Protein AF-A0A952WWP8-F1 (afdb_monomer_lite)

Radius of gyration: 20.41 Å; chains: 1; bounding box: 34×25×73 Å

pLDDT: mean 83.21, std 17.49, range [39.59, 97.88]

Sequence (128 aa):
MDGKAVGGVVVLALVIAVFLGRGMLARDNFESKYLTEAYALVEHCDKYRKHQGYIIGICESAHEAAFQKAYTAGSRRRKAKFDENRYYPEFFRVMRERAITDGQYEVAESVTKLAEDFATGKVTLVPG

Secondary structure (DSSP, 8-state):
--TTSHHHHHHHHHHHHHHHHHHHHHHHHHHHHHHHHHHHHHTTSTTTTTSHHHHHHHHHHHHHHHHHHHEE--BTTB--EE-HHHHHHHHHHHHHHHHHHTT-HHHHHHHHHHHHHHHTTSS-----

Structure (mmCIF, N/CA/C/O backbone):
data_AF-A0A952WWP8-F1
#
_entry.id   AF-A0A952WWP8-F1
#
loop_
_atom_site.group_PDB
_atom_site.id
_atom_site.type_symbol
_atom_site.label_atom_id
_atom_site.label_alt_id
_atom_site.label_comp_id
_atom_site.label_asym_id
_atom_site.label_entity_id
_atom_site.label_seq_id
_atom_site.pdbx_PDB_ins_code
_atom_site.Cartn_x
_atom_site.Cartn_y
_atom_site.Cartn_z
_atom_site.occupancy
_atom_site.B_iso_or_equiv
_atom_site.auth_seq_id
_atom_site.auth_comp_id
_atom_site.auth_asym_id
_atom_site.auth_atom_id
_atom_site.pdbx_PDB_model_num
ATOM 1 N N . MET A 1 1 ? 9.701 6.176 -61.414 1.00 39.59 1 MET A N 1
ATOM 2 C CA . MET A 1 1 ? 8.819 6.443 -60.262 1.00 39.59 1 MET A CA 1
ATOM 3 C C . MET A 1 1 ? 8.403 5.103 -59.663 1.00 39.59 1 MET A C 1
ATOM 5 O O . MET A 1 1 ? 7.321 4.612 -59.925 1.00 39.59 1 MET A O 1
ATOM 9 N N . ASP A 1 2 ? 9.352 4.305 -59.176 1.00 46.03 2 ASP A N 1
ATOM 10 C CA . ASP A 1 2 ? 10.002 4.382 -57.848 1.00 46.03 2 ASP A CA 1
ATOM 11 C C . ASP A 1 2 ? 9.254 3.554 -56.788 1.00 46.03 2 ASP A C 1
ATOM 13 O O . ASP A 1 2 ? 8.675 4.066 -55.837 1.00 46.03 2 ASP A O 1
ATOM 17 N N . GLY A 1 3 ? 9.320 2.225 -56.934 1.00 48.62 3 GLY A N 1
ATOM 18 C CA . GLY A 1 3 ? 8.828 1.235 -55.965 1.00 48.62 3 GLY A CA 1
ATOM 19 C C . GLY A 1 3 ? 9.704 1.083 -54.713 1.00 48.62 3 GLY A C 1
ATOM 20 O O . GLY A 1 3 ? 9.887 -0.027 -54.224 1.00 48.62 3 GLY A O 1
ATOM 21 N N . LYS A 1 4 ? 10.291 2.174 -54.200 1.00 47.03 4 LYS A N 1
ATOM 22 C CA . LYS A 1 4 ? 11.251 2.147 -53.076 1.00 47.03 4 LYS A CA 1
ATOM 23 C C . LYS A 1 4 ? 10.711 2.681 -51.740 1.00 47.03 4 LYS A C 1
ATOM 25 O O . LYS A 1 4 ? 11.453 2.703 -50.765 1.00 47.03 4 LYS A O 1
ATOM 30 N N . ALA A 1 5 ? 9.433 3.057 -51.649 1.00 48.97 5 ALA A N 1
ATOM 31 C CA . ALA A 1 5 ? 8.875 3.677 -50.437 1.00 48.97 5 ALA A CA 1
ATOM 32 C C . ALA A 1 5 ? 8.171 2.710 -49.456 1.00 48.97 5 ALA A C 1
ATOM 34 O O . ALA A 1 5 ? 7.954 3.064 -48.300 1.00 48.97 5 ALA A O 1
ATOM 35 N N . VAL A 1 6 ? 7.833 1.482 -49.869 1.00 48.56 6 VAL A N 1
ATOM 36 C CA . VAL A 1 6 ? 6.946 0.597 -49.077 1.00 48.56 6 VAL A CA 1
ATOM 37 C C . VAL A 1 6 ? 7.697 -0.222 -48.010 1.00 48.56 6 VAL A C 1
ATOM 39 O O . VAL A 1 6 ? 7.126 -0.571 -46.980 1.00 48.56 6 VAL A O 1
ATOM 42 N N . GLY A 1 7 ? 9.003 -0.461 -48.180 1.00 41.91 7 GLY A N 1
ATOM 43 C CA . GLY A 1 7 ? 9.799 -1.255 -47.229 1.00 41.91 7 GLY A CA 1
ATOM 44 C C . GLY A 1 7 ? 10.105 -0.555 -45.896 1.00 41.91 7 GLY A C 1
ATOM 45 O O . GLY A 1 7 ? 10.226 -1.214 -44.867 1.00 41.91 7 GLY A O 1
ATOM 46 N N . GLY A 1 8 ? 10.199 0.780 -45.883 1.00 46.00 8 GLY A N 1
ATOM 47 C CA . GLY A 1 8 ? 10.571 1.541 -44.681 1.00 46.00 8 GLY A CA 1
ATOM 48 C C . GLY A 1 8 ? 9.453 1.655 -43.639 1.00 46.00 8 GLY A C 1
ATOM 49 O O . GLY A 1 8 ? 9.720 1.640 -42.438 1.00 46.00 8 GLY A O 1
ATOM 50 N N . VAL A 1 9 ? 8.196 1.721 -44.089 1.00 54.41 9 VAL A N 1
ATOM 51 C CA . VAL A 1 9 ? 7.029 1.926 -43.213 1.00 54.41 9 VAL A CA 1
ATOM 52 C C . VAL A 1 9 ? 6.733 0.677 -42.376 1.00 54.41 9 VAL A C 1
ATOM 54 O O . VAL A 1 9 ? 6.454 0.786 -41.183 1.00 54.41 9 VAL A O 1
ATOM 57 N N . VAL A 1 10 ? 6.878 -0.515 -42.965 1.00 55.41 10 VAL A N 1
ATOM 58 C 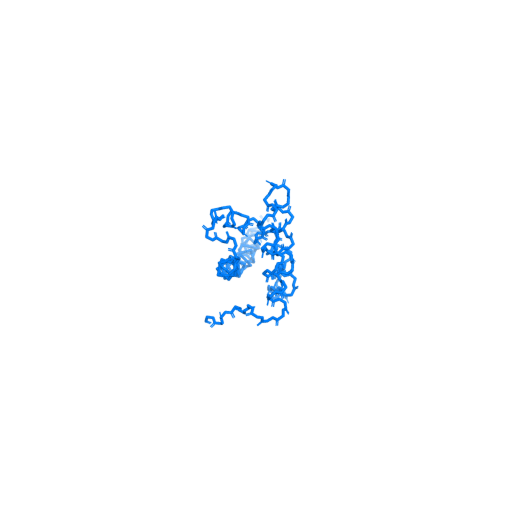CA . VAL A 1 10 ? 6.639 -1.795 -42.273 1.00 55.41 10 VAL A CA 1
ATOM 59 C C . VAL A 1 10 ? 7.688 -2.045 -41.184 1.00 55.41 10 VAL A C 1
ATOM 61 O O . VAL A 1 10 ? 7.344 -2.461 -40.079 1.00 55.41 10 VAL A O 1
ATOM 64 N N . VAL A 1 11 ? 8.958 -1.719 -41.450 1.00 57.38 11 VAL A N 1
ATOM 65 C CA . VAL A 1 11 ? 10.039 -1.850 -40.459 1.00 57.38 11 VAL A CA 1
ATOM 66 C C . VAL A 1 11 ? 9.853 -0.858 -39.307 1.00 57.38 11 VAL A C 1
ATOM 68 O O . VAL A 1 11 ? 10.023 -1.235 -38.151 1.00 57.38 11 VAL A O 1
ATOM 71 N N . LEU A 1 12 ? 9.449 0.386 -39.584 1.00 54.19 12 LEU A N 1
ATOM 72 C CA . LEU A 1 12 ? 9.196 1.380 -38.537 1.00 54.19 12 LEU A CA 1
ATOM 73 C C . LEU A 1 12 ? 8.016 0.976 -37.632 1.00 54.19 12 LEU A C 1
ATOM 75 O O . LEU A 1 12 ? 8.122 1.092 -36.412 1.00 54.19 12 LEU A O 1
ATOM 79 N N . ALA A 1 13 ? 6.934 0.439 -38.205 1.00 56.25 13 ALA A N 1
ATOM 80 C CA . ALA A 1 13 ? 5.779 -0.055 -37.453 1.00 56.25 13 ALA A CA 1
ATOM 81 C C . ALA A 1 13 ? 6.123 -1.270 -36.569 1.00 56.25 13 ALA A C 1
ATOM 83 O O . ALA A 1 13 ? 5.740 -1.305 -35.400 1.00 56.25 13 ALA A O 1
ATOM 84 N N . LEU A 1 14 ? 6.912 -2.224 -37.080 1.00 54.38 14 LEU A N 1
ATOM 85 C CA . LEU A 1 14 ? 7.419 -3.366 -36.305 1.00 54.38 14 LEU A CA 1
ATOM 86 C C . LEU A 1 14 ? 8.325 -2.923 -35.155 1.00 54.38 14 LEU A C 1
ATOM 88 O O . LEU A 1 14 ? 8.225 -3.438 -34.044 1.00 54.38 14 LEU A O 1
ATOM 92 N N . VAL A 1 15 ? 9.179 -1.930 -35.396 1.00 57.19 15 VAL A N 1
ATOM 93 C CA . VAL A 1 15 ? 10.044 -1.361 -34.363 1.00 57.19 15 VAL A CA 1
ATOM 94 C C . VAL A 1 15 ? 9.202 -0.695 -33.266 1.00 57.19 15 VAL A C 1
ATOM 96 O O . VAL A 1 15 ? 9.446 -0.956 -32.092 1.00 57.19 15 VAL A O 1
ATOM 99 N N . ILE A 1 16 ? 8.171 0.083 -33.611 1.00 55.97 16 ILE A N 1
ATOM 100 C CA . ILE A 1 16 ? 7.255 0.703 -32.635 1.00 55.97 16 ILE A CA 1
ATOM 101 C C . ILE A 1 16 ? 6.471 -0.358 -31.841 1.00 55.97 16 ILE A C 1
ATOM 103 O O . ILE A 1 16 ? 6.402 -0.261 -30.616 1.00 55.97 16 ILE A O 1
ATOM 107 N N . ALA A 1 17 ? 5.947 -1.398 -32.498 1.00 54.25 17 ALA A N 1
ATOM 108 C CA . ALA A 1 17 ? 5.206 -2.479 -31.840 1.00 54.25 17 ALA A CA 1
ATOM 109 C C . ALA A 1 17 ? 6.082 -3.281 -30.858 1.00 54.25 17 ALA A C 1
ATOM 111 O O . ALA A 1 17 ? 5.657 -3.573 -29.740 1.00 54.25 17 ALA A O 1
ATOM 112 N N . VAL A 1 18 ? 7.338 -3.564 -31.221 1.00 55.00 18 VAL A N 1
ATOM 113 C CA . VAL A 1 18 ? 8.314 -4.212 -30.327 1.00 55.00 18 VAL A CA 1
ATOM 114 C C . VAL A 1 18 ? 8.720 -3.286 -29.170 1.00 55.00 18 VAL A C 1
ATOM 116 O O . VAL A 1 18 ? 8.914 -3.758 -28.047 1.00 55.00 18 VAL A O 1
ATOM 119 N N . PHE A 1 19 ? 8.813 -1.970 -29.402 1.00 52.91 19 PHE A N 1
ATOM 120 C CA . PHE A 1 19 ? 9.116 -0.990 -28.351 1.00 52.91 19 PHE A CA 1
ATOM 121 C C . PHE A 1 19 ? 7.987 -0.834 -27.329 1.00 52.91 19 PHE A C 1
ATOM 123 O O . PHE A 1 19 ? 8.275 -0.734 -26.137 1.00 52.91 19 PHE A O 1
ATOM 130 N N . LEU A 1 20 ? 6.728 -0.849 -27.767 1.00 51.69 20 LEU A N 1
ATOM 131 C CA . LEU A 1 20 ? 5.571 -0.781 -26.872 1.00 51.69 20 LEU A CA 1
ATOM 132 C C . LEU A 1 20 ? 5.374 -2.101 -26.108 1.00 51.69 20 LEU A C 1
ATOM 134 O O . LEU A 1 20 ? 5.221 -2.082 -24.888 1.00 51.69 20 LEU A O 1
ATOM 138 N N . GLY A 1 21 ? 5.495 -3.252 -26.781 1.00 52.09 21 GLY A N 1
ATOM 139 C CA . GLY A 1 21 ? 5.253 -4.563 -26.165 1.00 52.09 21 GLY A CA 1
ATOM 140 C C . GLY A 1 21 ? 6.240 -4.932 -25.051 1.00 52.09 21 GLY A C 1
ATOM 141 O O . GLY A 1 21 ? 5.855 -5.520 -24.043 1.00 52.09 21 GLY A O 1
ATOM 142 N N . ARG A 1 22 ? 7.519 -4.546 -25.170 1.00 53.97 22 ARG A N 1
ATOM 143 C CA . ARG A 1 22 ? 8.535 -4.895 -24.159 1.00 53.97 22 ARG A CA 1
ATOM 144 C C . ARG A 1 22 ? 8.438 -4.052 -22.880 1.00 53.97 22 ARG A C 1
ATOM 146 O O . ARG A 1 22 ? 8.832 -4.521 -21.815 1.00 53.97 22 ARG A O 1
ATOM 153 N N . GLY A 1 23 ? 7.926 -2.823 -22.980 1.00 57.91 23 GLY A N 1
ATOM 154 C CA . GLY A 1 23 ? 7.667 -1.954 -21.827 1.00 57.91 23 GLY A CA 1
ATOM 155 C C . GLY A 1 23 ? 6.439 -2.381 -21.017 1.00 57.91 23 GLY A C 1
ATOM 156 O O . GLY A 1 23 ? 6.437 -2.206 -19.800 1.00 57.91 23 GLY A O 1
ATOM 157 N N . MET A 1 24 ? 5.442 -2.979 -21.679 1.00 61.06 24 MET A N 1
ATOM 158 C CA . MET A 1 24 ? 4.239 -3.518 -21.034 1.00 61.06 24 MET A CA 1
ATOM 159 C C . MET A 1 24 ? 4.549 -4.783 -20.225 1.00 61.06 24 MET A C 1
ATOM 161 O O . MET A 1 24 ? 4.256 -4.816 -19.040 1.00 61.06 24 MET A O 1
ATOM 165 N N . LEU A 1 25 ? 5.296 -5.742 -20.786 1.00 62.84 25 LEU A N 1
ATOM 166 C CA . LEU A 1 25 ? 5.657 -6.979 -20.068 1.00 62.84 25 LEU A CA 1
ATOM 167 C C . LEU A 1 25 ? 6.436 -6.738 -18.761 1.00 62.84 25 LEU A C 1
ATOM 169 O O . LEU A 1 25 ? 6.271 -7.464 -17.786 1.00 62.84 25 LEU A O 1
ATOM 173 N N . ALA A 1 26 ? 7.317 -5.732 -18.729 1.00 71.44 26 ALA A N 1
ATOM 174 C CA . ALA A 1 26 ? 8.038 -5.380 -17.506 1.00 71.44 26 ALA A CA 1
ATOM 175 C C . ALA A 1 26 ? 7.118 -4.721 -16.469 1.00 71.44 26 ALA A C 1
ATOM 177 O O . ALA A 1 26 ? 7.272 -4.980 -15.278 1.00 71.44 26 ALA A O 1
ATOM 178 N N . ARG A 1 27 ? 6.173 -3.889 -16.922 1.00 78.81 27 ARG A N 1
ATOM 179 C CA . ARG A 1 27 ? 5.183 -3.241 -16.061 1.00 78.81 27 ARG A CA 1
ATOM 180 C C . ARG A 1 27 ? 4.298 -4.283 -15.383 1.00 78.81 27 ARG A C 1
ATOM 182 O O . ARG A 1 27 ? 4.224 -4.258 -14.163 1.00 78.81 27 ARG A O 1
ATOM 189 N N . ASP A 1 28 ? 3.728 -5.210 -16.150 1.00 78.25 28 ASP A N 1
ATOM 190 C CA . ASP A 1 28 ? 2.787 -6.219 -15.645 1.00 78.25 28 ASP A CA 1
ATOM 191 C C . ASP A 1 28 ? 3.427 -7.095 -14.553 1.00 78.25 28 ASP A C 1
ATOM 193 O O . ASP A 1 28 ? 2.812 -7.378 -13.526 1.00 78.25 28 ASP A O 1
ATOM 197 N N . ASN A 1 29 ? 4.706 -7.451 -14.726 1.00 80.19 29 ASN A N 1
ATOM 198 C CA . ASN A 1 29 ? 5.463 -8.201 -13.721 1.00 80.19 29 ASN A CA 1
ATOM 199 C C . ASN A 1 29 ? 5.672 -7.409 -12.421 1.00 80.19 29 ASN A C 1
ATOM 201 O O . ASN A 1 29 ? 5.549 -7.975 -11.336 1.00 80.19 29 ASN A O 1
ATOM 205 N N . PHE A 1 30 ? 6.006 -6.114 -12.506 1.00 82.94 30 PHE A N 1
ATOM 206 C CA . PHE A 1 30 ? 6.123 -5.274 -11.311 1.00 82.94 30 PHE A CA 1
ATOM 207 C C . PHE A 1 30 ? 4.759 -5.078 -10.645 1.00 82.94 30 PHE A C 1
ATOM 209 O O . PHE A 1 30 ? 4.659 -5.187 -9.429 1.00 82.94 30 PHE A O 1
ATOM 216 N N . GLU A 1 31 ? 3.724 -4.811 -11.435 1.00 85.50 31 GLU A N 1
ATOM 217 C CA . GLU A 1 31 ? 2.364 -4.544 -10.966 1.00 85.50 31 GLU A CA 1
ATOM 218 C C . GLU A 1 31 ? 1.836 -5.732 -10.155 1.00 85.50 31 GLU A C 1
ATOM 220 O O . GLU A 1 31 ? 1.545 -5.595 -8.968 1.00 85.50 31 GLU A O 1
ATOM 225 N N . SER A 1 32 ? 1.870 -6.936 -10.733 1.00 87.56 32 SER A N 1
ATOM 226 C CA . SER A 1 32 ? 1.436 -8.159 -10.049 1.00 87.56 32 SER A CA 1
ATOM 227 C C . SER A 1 32 ? 2.261 -8.470 -8.794 1.00 87.56 32 SER A C 1
ATOM 229 O O . SER A 1 32 ? 1.694 -8.847 -7.762 1.00 87.56 32 SER A O 1
ATOM 231 N N . LYS A 1 33 ? 3.586 -8.270 -8.844 1.00 89.69 33 LYS A N 1
ATOM 232 C CA . LYS A 1 33 ? 4.465 -8.482 -7.688 1.00 89.69 33 LYS A CA 1
ATOM 233 C C . LYS A 1 33 ? 4.083 -7.560 -6.525 1.00 89.69 33 LYS A C 1
ATOM 235 O O . LYS A 1 33 ? 3.802 -8.046 -5.432 1.00 89.69 33 LYS A O 1
ATOM 240 N N . TYR A 1 34 ? 4.035 -6.248 -6.756 1.00 90.69 34 TYR A N 1
ATOM 241 C CA . TYR A 1 34 ? 3.762 -5.279 -5.689 1.00 90.69 34 TYR A CA 1
ATOM 242 C C . TYR A 1 34 ? 2.303 -5.281 -5.227 1.00 90.69 34 TYR A C 1
ATOM 244 O O . TYR A 1 34 ? 2.039 -4.901 -4.089 1.00 90.69 34 TYR A O 1
ATOM 252 N N . LEU A 1 35 ? 1.359 -5.730 -6.060 1.00 91.44 35 LEU A N 1
ATOM 253 C CA . LEU A 1 35 ? -0.017 -5.971 -5.628 1.00 91.44 35 LEU A CA 1
ATOM 254 C C . LEU A 1 35 ? -0.091 -7.155 -4.656 1.00 91.44 35 LEU A C 1
ATOM 256 O O . LEU A 1 35 ? -0.754 -7.067 -3.627 1.00 91.44 35 LEU A O 1
ATOM 260 N N . THR A 1 36 ? 0.635 -8.240 -4.939 1.00 92.75 36 THR A N 1
ATOM 261 C CA . THR A 1 36 ? 0.722 -9.399 -4.032 1.00 92.75 36 THR A CA 1
ATOM 262 C C . THR A 1 36 ? 1.358 -9.007 -2.696 1.00 92.75 36 THR A C 1
ATOM 264 O O . THR A 1 36 ? 0.839 -9.355 -1.637 1.00 92.75 36 THR A O 1
ATOM 267 N N . GLU A 1 37 ? 2.441 -8.225 -2.732 1.00 92.44 37 GLU A N 1
ATOM 268 C CA . GLU A 1 37 ? 3.071 -7.675 -1.524 1.00 92.44 37 GLU A CA 1
ATOM 269 C C . GLU A 1 37 ? 2.126 -6.741 -0.758 1.00 92.44 37 GLU A C 1
ATOM 271 O O . GLU A 1 37 ? 2.035 -6.830 0.465 1.00 92.44 37 GLU A O 1
ATOM 276 N N . ALA A 1 38 ? 1.376 -5.883 -1.458 1.00 93.31 38 ALA A N 1
ATOM 277 C CA . ALA A 1 38 ? 0.385 -5.010 -0.837 1.00 93.31 38 ALA A CA 1
ATOM 278 C C . ALA A 1 38 ? -0.715 -5.811 -0.132 1.00 93.31 38 ALA A C 1
ATOM 280 O O . ALA A 1 38 ? -1.095 -5.459 0.983 1.00 93.31 38 ALA A O 1
ATOM 281 N N . TYR A 1 39 ? -1.180 -6.912 -0.730 1.00 94.00 39 TYR A N 1
ATOM 282 C CA . TYR A 1 39 ? -2.146 -7.802 -0.093 1.00 94.00 39 TYR A CA 1
ATOM 283 C C . TYR A 1 39 ? -1.620 -8.423 1.193 1.00 94.00 39 TYR A C 1
ATOM 285 O O . TYR A 1 39 ? -2.272 -8.304 2.230 1.00 94.00 39 TYR A O 1
ATOM 293 N N . ALA A 1 40 ? -0.421 -9.003 1.147 1.00 92.94 40 ALA A N 1
ATOM 294 C CA . ALA A 1 40 ? 0.224 -9.549 2.336 1.00 92.94 40 ALA A CA 1
ATOM 295 C C . ALA A 1 40 ? 0.399 -8.476 3.423 1.00 92.94 40 ALA A C 1
ATOM 297 O O . ALA A 1 40 ? 0.198 -8.735 4.605 1.00 92.94 40 ALA A O 1
ATOM 298 N N . LEU A 1 41 ? 0.716 -7.241 3.029 1.00 93.00 41 LEU A N 1
ATOM 299 C CA . LEU A 1 41 ? 0.910 -6.136 3.959 1.00 93.00 41 LEU A CA 1
ATOM 300 C C . LEU A 1 41 ? -0.395 -5.716 4.646 1.00 93.00 41 LEU A C 1
ATOM 302 O O . LEU A 1 41 ? -0.415 -5.549 5.864 1.00 93.00 41 LEU A O 1
ATOM 306 N N . VAL A 1 42 ? -1.497 -5.565 3.903 1.00 94.38 42 VAL A N 1
ATOM 307 C CA . VAL A 1 42 ? -2.778 -5.129 4.490 1.00 94.38 42 VAL A CA 1
ATOM 308 C C . VAL A 1 42 ? -3.424 -6.190 5.378 1.00 94.38 42 VAL A C 1
ATOM 310 O O . VAL A 1 42 ? -4.237 -5.830 6.229 1.00 94.38 42 VAL A O 1
ATOM 313 N N . GLU A 1 43 ? -3.046 -7.465 5.255 1.00 93.12 43 GLU A N 1
ATOM 314 C CA . GLU A 1 43 ? -3.443 -8.520 6.202 1.00 93.12 43 GLU A CA 1
ATOM 315 C C . GLU A 1 43 ? -2.947 -8.249 7.631 1.00 93.12 43 GLU A C 1
ATOM 317 O O . GLU A 1 43 ? -3.582 -8.685 8.594 1.00 93.12 43 GLU A O 1
ATOM 322 N N . HIS A 1 44 ? -1.871 -7.469 7.786 1.00 91.75 44 HIS A N 1
ATOM 323 C CA . HIS A 1 44 ? -1.361 -7.023 9.084 1.00 91.75 44 HIS A CA 1
ATOM 324 C C . HIS A 1 44 ? -2.133 -5.836 9.682 1.00 91.75 44 HIS A C 1
ATOM 326 O O . HIS A 1 44 ? -1.846 -5.436 10.809 1.00 91.75 44 HIS A O 1
ATOM 332 N N . CYS A 1 45 ? -3.121 -5.263 8.985 1.00 91.25 45 CYS A N 1
ATOM 333 C CA . CYS A 1 45 ? -4.003 -4.272 9.599 1.00 91.25 45 CYS A CA 1
ATOM 334 C C . CYS A 1 45 ? -4.798 -4.913 10.749 1.00 91.25 45 CYS A C 1
ATOM 336 O O . CYS A 1 45 ? -5.549 -5.864 10.535 1.00 91.25 45 CYS A O 1
ATOM 338 N N . ASP A 1 46 ? -4.754 -4.316 11.943 1.00 92.62 46 ASP A N 1
ATOM 339 C CA . ASP A 1 46 ? -5.542 -4.736 13.116 1.00 92.62 46 ASP A CA 1
ATOM 340 C C . ASP A 1 46 ? -7.041 -4.915 12.795 1.00 92.62 46 ASP A C 1
ATOM 342 O O . ASP A 1 46 ? -7.727 -5.788 13.333 1.00 92.62 46 ASP A O 1
ATOM 346 N N . LYS A 1 47 ? -7.569 -4.090 11.883 1.00 93.62 47 LYS A N 1
ATOM 347 C CA . LYS A 1 47 ? -8.977 -4.108 11.458 1.00 93.62 47 LYS A CA 1
ATOM 348 C C . LYS A 1 47 ? -9.259 -4.995 10.244 1.00 93.62 47 LYS A C 1
ATOM 350 O O . LYS A 1 47 ? -10.421 -5.078 9.841 1.00 93.62 47 LYS A O 1
ATOM 355 N N . TYR A 1 48 ? -8.255 -5.691 9.703 1.00 91.06 48 TYR A N 1
ATOM 356 C CA . TYR A 1 48 ? -8.372 -6.504 8.489 1.00 91.06 48 TYR A CA 1
ATOM 357 C C . TYR A 1 48 ? -9.529 -7.495 8.575 1.00 91.06 48 TYR A C 1
ATOM 359 O O . TYR A 1 48 ? -10.446 -7.431 7.768 1.00 91.06 48 TYR A O 1
ATOM 367 N N . ARG A 1 49 ? -9.580 -8.339 9.613 1.00 94.75 49 ARG A N 1
ATOM 368 C CA . ARG A 1 49 ? -10.638 -9.361 9.746 1.00 94.75 49 ARG A CA 1
ATOM 369 C C . ARG A 1 49 ? -12.055 -8.783 9.823 1.00 94.75 49 ARG A C 1
ATOM 371 O O . ARG A 1 49 ? -12.993 -9.414 9.352 1.00 94.75 49 ARG A O 1
ATOM 378 N N . LYS A 1 50 ? -12.220 -7.600 10.423 1.00 96.19 50 LYS A N 1
ATOM 379 C CA . LYS A 1 50 ? -13.529 -6.942 10.590 1.00 96.19 50 LYS A CA 1
ATOM 380 C C . LYS A 1 50 ? -13.977 -6.229 9.309 1.00 96.19 50 LYS A C 1
ATOM 382 O O . LYS A 1 50 ? -15.168 -6.188 9.027 1.00 96.19 50 LYS A O 1
ATOM 387 N N . HIS A 1 51 ? -13.035 -5.681 8.541 1.00 95.38 51 HIS A N 1
ATOM 388 C CA . HIS A 1 51 ? -13.298 -4.853 7.360 1.00 95.38 51 HIS A CA 1
ATOM 389 C C . HIS A 1 51 ? -12.656 -5.421 6.085 1.00 95.38 51 HIS A C 1
ATOM 391 O O . HIS A 1 51 ? -12.289 -4.658 5.195 1.00 95.38 51 HIS A O 1
ATOM 397 N N . GLN A 1 52 ? -12.519 -6.746 5.980 1.00 93.88 52 GLN A N 1
ATOM 398 C CA . GLN A 1 52 ? -11.674 -7.397 4.973 1.00 93.88 52 GLN A CA 1
ATOM 399 C C . GLN A 1 52 ? -12.003 -6.958 3.546 1.00 93.88 52 GLN A C 1
ATOM 401 O O . GLN A 1 52 ? -11.132 -6.454 2.845 1.00 93.88 52 GLN A O 1
ATOM 406 N N . GLY A 1 53 ? -13.267 -7.089 3.131 1.00 94.38 53 GLY A N 1
ATOM 407 C CA . GLY A 1 53 ? -13.682 -6.713 1.777 1.00 94.38 53 GLY A CA 1
ATOM 408 C C . GLY A 1 53 ? -13.454 -5.230 1.472 1.00 94.38 53 GLY A C 1
ATOM 409 O O . GLY A 1 53 ? -13.035 -4.887 0.372 1.00 94.38 53 GLY A O 1
ATOM 410 N N . TYR A 1 54 ? -13.657 -4.356 2.462 1.00 96.25 54 TYR A N 1
ATOM 411 C CA . TYR A 1 54 ? -13.398 -2.925 2.305 1.00 96.25 54 TYR A CA 1
ATOM 412 C C . TYR A 1 54 ? -11.899 -2.630 2.171 1.00 96.25 54 TYR A C 1
ATOM 414 O O . TYR A 1 54 ? -11.498 -1.917 1.256 1.00 96.25 54 TYR A O 1
ATOM 422 N N . ILE A 1 55 ? -11.068 -3.210 3.045 1.00 96.06 55 ILE A N 1
ATOM 423 C CA . ILE A 1 55 ? -9.611 -3.019 3.044 1.00 96.06 55 ILE A CA 1
ATOM 424 C C . ILE A 1 55 ? -8.985 -3.551 1.751 1.00 96.06 55 ILE A C 1
ATOM 426 O O . ILE A 1 55 ? -8.138 -2.875 1.176 1.00 96.06 55 ILE A O 1
ATOM 430 N N . ILE A 1 56 ? -9.433 -4.712 1.267 1.00 95.69 56 ILE A N 1
ATOM 431 C CA . ILE A 1 56 ? -9.036 -5.265 -0.037 1.00 95.69 56 ILE A CA 1
ATOM 432 C C . ILE A 1 56 ? -9.409 -4.295 -1.163 1.00 95.69 56 ILE A C 1
ATOM 434 O O . ILE A 1 56 ? -8.550 -3.940 -1.963 1.00 95.69 56 ILE A O 1
ATOM 438 N N . GLY A 1 57 ? -10.648 -3.792 -1.186 1.00 94.50 57 GLY A N 1
ATOM 439 C CA . GLY A 1 57 ? -11.090 -2.867 -2.232 1.00 94.50 57 GLY A CA 1
ATOM 440 C C . GLY A 1 57 ? -10.282 -1.565 -2.273 1.00 94.50 57 GLY A C 1
ATOM 441 O O . GLY A 1 57 ? -9.866 -1.117 -3.342 1.00 94.50 57 GLY A O 1
ATOM 442 N N . ILE A 1 58 ? -9.996 -0.957 -1.115 1.00 96.94 58 ILE A N 1
ATOM 443 C CA . ILE A 1 58 ? -9.152 0.247 -1.086 1.00 96.94 58 ILE A CA 1
ATOM 444 C C . ILE A 1 58 ? -7.677 -0.071 -1.370 1.00 96.94 58 ILE A C 1
ATOM 446 O O . ILE A 1 58 ? -6.997 0.785 -1.929 1.00 96.94 58 ILE A O 1
ATOM 450 N N . CYS A 1 59 ? -7.195 -1.278 -1.043 1.00 95.62 59 CYS A N 1
ATOM 451 C CA . CYS A 1 59 ? -5.841 -1.742 -1.357 1.00 95.62 59 CYS A CA 1
ATOM 452 C C . CYS A 1 59 ? -5.596 -1.733 -2.870 1.00 95.62 59 CYS A C 1
ATOM 454 O O . CYS A 1 59 ? -4.616 -1.142 -3.312 1.00 95.62 59 CYS A O 1
ATOM 456 N N . GLU A 1 60 ? -6.510 -2.289 -3.670 1.00 94.81 60 GLU A N 1
ATOM 457 C CA . GLU A 1 60 ? -6.385 -2.305 -5.137 1.00 94.81 60 GLU A CA 1
ATOM 458 C C . GLU A 1 60 ? -6.315 -0.889 -5.716 1.00 94.81 60 GLU A C 1
ATOM 460 O O . GLU A 1 60 ? -5.404 -0.559 -6.476 1.00 94.81 60 GLU A O 1
ATOM 465 N N . SER A 1 61 ? -7.231 -0.012 -5.293 1.00 93.88 61 SER A N 1
ATOM 466 C CA . SER A 1 61 ? -7.253 1.378 -5.764 1.00 93.88 61 SER A CA 1
ATOM 467 C C . SER A 1 61 ? -6.007 2.170 -5.342 1.00 93.88 61 SER A C 1
ATOM 469 O O . SER A 1 61 ? -5.476 2.978 -6.108 1.00 93.88 61 SER A O 1
ATOM 471 N N . ALA A 1 62 ? -5.505 1.929 -4.127 1.00 95.62 62 ALA A N 1
ATOM 472 C CA . ALA A 1 62 ? -4.297 2.563 -3.622 1.00 95.62 62 ALA A CA 1
ATOM 473 C C . ALA A 1 62 ? -3.046 2.023 -4.317 1.00 95.62 62 ALA A C 1
ATOM 475 O O . ALA A 1 62 ? -2.131 2.799 -4.595 1.00 95.62 62 ALA A O 1
ATOM 476 N N . HIS A 1 63 ? -3.018 0.725 -4.632 1.00 95.69 63 HIS A N 1
ATOM 477 C CA . HIS A 1 63 ? -1.959 0.096 -5.408 1.00 95.69 63 HIS A CA 1
ATOM 478 C C . HIS A 1 63 ? -1.847 0.752 -6.779 1.00 95.69 63 HIS A C 1
ATOM 480 O O . HIS A 1 63 ? -0.767 1.225 -7.116 1.00 95.69 63 HIS A O 1
ATOM 486 N N . GLU A 1 64 ? -2.942 0.863 -7.534 1.00 93.94 64 GLU A N 1
ATOM 487 C CA . GLU A 1 64 ? 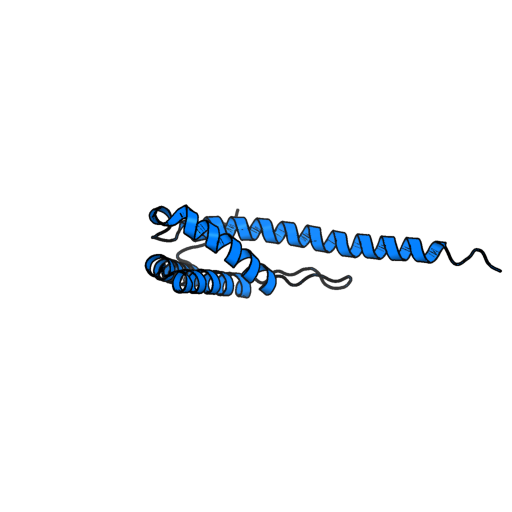-2.923 1.471 -8.869 1.00 93.94 64 GLU A CA 1
ATOM 488 C C . GLU A 1 64 ? -2.356 2.903 -8.829 1.00 93.94 64 GLU A C 1
ATOM 490 O O . GLU A 1 64 ? -1.424 3.243 -9.568 1.00 93.94 64 GLU A O 1
ATOM 495 N N . ALA A 1 65 ? -2.850 3.726 -7.898 1.00 92.88 65 ALA A N 1
ATOM 496 C CA . ALA A 1 65 ? -2.411 5.110 -7.734 1.00 92.88 65 ALA A CA 1
ATOM 497 C C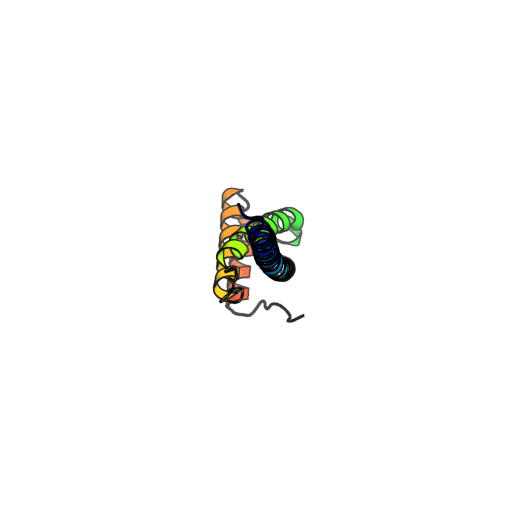 . ALA A 1 65 ? -0.931 5.225 -7.319 1.00 92.88 65 ALA A C 1
ATOM 499 O O . ALA A 1 65 ? -0.186 6.054 -7.857 1.00 92.88 65 ALA A O 1
ATOM 500 N N . ALA A 1 66 ? -0.486 4.401 -6.367 1.00 95.19 66 ALA A N 1
ATOM 501 C CA . ALA A 1 66 ? 0.890 4.404 -5.883 1.00 95.19 66 ALA A CA 1
ATOM 502 C C . ALA A 1 66 ? 1.860 3.828 -6.920 1.00 95.19 66 ALA A C 1
ATOM 504 O O . ALA A 1 66 ? 2.931 4.395 -7.155 1.00 95.19 66 ALA A O 1
ATOM 505 N N . PHE A 1 67 ? 1.470 2.746 -7.593 1.00 93.44 67 PHE A N 1
ATOM 506 C CA . PHE A 1 67 ? 2.243 2.090 -8.636 1.00 93.44 67 PHE A CA 1
ATOM 507 C C . PHE A 1 67 ? 2.489 3.039 -9.805 1.00 93.44 67 PHE A C 1
ATOM 509 O O . PHE A 1 67 ? 3.629 3.193 -10.239 1.00 93.44 67 PHE A O 1
ATOM 516 N N . GLN A 1 68 ? 1.466 3.768 -10.258 1.00 91.56 68 GLN A N 1
ATOM 517 C CA . GLN A 1 68 ? 1.618 4.756 -11.327 1.00 91.56 68 GLN A CA 1
ATOM 518 C C . GLN A 1 68 ? 2.622 5.867 -10.970 1.00 91.56 68 GLN A C 1
ATOM 520 O O . GLN A 1 68 ? 3.327 6.365 -11.847 1.00 91.56 68 GLN A O 1
ATOM 525 N N . LYS A 1 69 ? 2.715 6.257 -9.692 1.00 92.25 69 LYS A N 1
ATOM 526 C CA . LYS A 1 69 ? 3.672 7.276 -9.226 1.00 92.25 69 LYS A CA 1
ATOM 527 C C . LYS A 1 69 ? 5.083 6.724 -9.019 1.00 92.25 69 LYS A C 1
ATOM 529 O O . LYS A 1 69 ? 6.053 7.460 -9.214 1.00 92.25 69 LYS A O 1
ATOM 534 N N . ALA A 1 70 ? 5.205 5.468 -8.604 1.00 92.31 70 ALA A N 1
ATOM 535 C CA . ALA A 1 70 ? 6.478 4.803 -8.335 1.00 92.31 70 ALA A CA 1
ATOM 536 C C . ALA A 1 70 ? 7.124 4.196 -9.591 1.00 92.31 70 ALA A C 1
ATOM 538 O O . ALA A 1 70 ? 8.349 4.076 -9.662 1.00 92.31 70 ALA A O 1
ATOM 539 N N . TYR A 1 71 ? 6.324 3.834 -10.594 1.00 91.19 71 TYR A N 1
ATOM 540 C CA . TYR A 1 71 ? 6.797 3.235 -11.833 1.00 91.19 71 TYR A CA 1
ATOM 541 C C . TYR A 1 71 ? 7.244 4.298 -12.836 1.00 91.19 71 TYR A C 1
ATOM 543 O O . TYR A 1 71 ? 6.484 5.162 -13.270 1.00 91.19 71 TYR A O 1
ATOM 551 N N . THR A 1 72 ? 8.495 4.193 -13.271 1.00 88.75 72 THR A N 1
ATOM 552 C CA . THR A 1 72 ? 9.022 4.951 -14.404 1.00 88.75 72 THR A CA 1
ATOM 553 C C . THR A 1 72 ? 9.134 4.030 -15.607 1.00 88.75 72 THR A C 1
ATOM 555 O O . THR A 1 72 ? 9.956 3.106 -15.623 1.00 88.75 72 THR A O 1
ATOM 558 N N . ALA A 1 73 ? 8.336 4.312 -16.640 1.00 83.44 73 ALA A N 1
ATOM 559 C CA . ALA A 1 73 ? 8.402 3.587 -17.899 1.00 83.44 73 ALA A CA 1
ATOM 560 C C . ALA A 1 73 ? 9.808 3.690 -18.514 1.00 83.44 73 ALA A C 1
ATOM 562 O O . ALA A 1 73 ? 10.397 4.770 -18.619 1.00 83.44 73 ALA A O 1
ATOM 563 N N . GLY A 1 74 ? 10.345 2.542 -18.925 1.00 77.75 74 GLY A N 1
ATOM 564 C CA . GLY A 1 74 ? 11.599 2.487 -19.663 1.00 77.75 74 GLY A CA 1
ATOM 565 C C . GLY A 1 74 ? 11.470 3.111 -21.054 1.00 77.75 74 GLY A C 1
ATOM 566 O O . GLY A 1 74 ? 10.387 3.197 -21.627 1.00 77.75 74 GLY A O 1
ATOM 567 N N . SER A 1 75 ? 12.600 3.510 -21.629 1.00 76.81 75 SER A N 1
ATOM 568 C CA . SER A 1 75 ? 12.713 3.911 -23.033 1.00 76.81 75 SER A CA 1
ATOM 569 C C . SER A 1 75 ? 13.778 3.073 -23.739 1.00 76.81 75 SER A C 1
ATOM 571 O O . SER A 1 75 ? 14.508 2.310 -23.111 1.00 76.81 75 SER A O 1
ATOM 573 N N . ARG A 1 76 ? 13.954 3.256 -25.054 1.00 67.38 76 ARG A N 1
ATOM 574 C CA . ARG A 1 76 ? 14.998 2.563 -25.839 1.00 67.38 76 ARG A CA 1
ATOM 575 C C . ARG A 1 76 ? 16.404 2.648 -25.227 1.00 67.38 76 ARG A C 1
ATOM 577 O O . ARG A 1 76 ? 17.229 1.780 -25.488 1.00 67.38 76 ARG A O 1
ATOM 584 N N . ARG A 1 77 ? 16.687 3.695 -24.443 1.00 78.31 77 ARG A N 1
ATOM 585 C CA . ARG A 1 77 ? 17.989 3.932 -23.799 1.00 78.31 77 ARG A CA 1
ATOM 586 C C . ARG A 1 77 ? 17.967 3.792 -22.272 1.00 78.31 77 ARG A C 1
ATOM 588 O O . ARG A 1 77 ? 19.023 3.896 -21.660 1.00 78.31 77 ARG A O 1
ATOM 595 N N . ARG A 1 78 ? 16.803 3.602 -21.641 1.00 78.19 78 ARG A N 1
ATOM 596 C CA . ARG A 1 78 ? 16.659 3.562 -20.174 1.00 78.19 78 ARG A CA 1
ATOM 597 C C . ARG A 1 78 ? 15.789 2.382 -19.760 1.00 78.19 78 ARG A C 1
ATOM 599 O O . ARG A 1 78 ? 14.702 2.208 -20.293 1.00 78.19 78 ARG A O 1
ATOM 606 N N . LYS A 1 79 ? 16.249 1.581 -18.800 1.00 81.56 79 LYS A N 1
ATOM 607 C CA . LYS A 1 79 ? 15.446 0.478 -18.254 1.00 81.56 79 LYS A CA 1
ATOM 608 C C . LYS A 1 79 ? 14.250 1.029 -17.473 1.00 81.56 79 LYS A C 1
ATOM 610 O O . LYS A 1 79 ? 14.343 2.116 -16.905 1.00 81.56 79 LYS A O 1
ATOM 615 N N . ALA A 1 80 ? 13.151 0.275 -17.459 1.00 85.25 80 ALA A N 1
ATOM 616 C CA . ALA A 1 80 ? 12.049 0.541 -16.542 1.00 85.25 80 ALA A CA 1
ATOM 617 C C . ALA A 1 80 ? 12.565 0.462 -15.099 1.00 85.25 80 ALA A C 1
ATOM 619 O O . ALA A 1 80 ? 13.426 -0.371 -14.796 1.00 85.25 80 ALA A O 1
ATOM 620 N N . LYS A 1 81 ? 12.070 1.347 -14.236 1.00 88.31 81 LYS A N 1
ATOM 621 C CA . LYS A 1 81 ? 12.468 1.415 -12.830 1.00 88.31 81 LYS A CA 1
ATOM 622 C C . LYS A 1 81 ? 11.226 1.512 -11.960 1.00 88.31 81 LYS A C 1
ATOM 624 O O . LYS A 1 81 ? 10.306 2.256 -12.291 1.00 88.31 81 LYS A O 1
ATOM 629 N N . PHE A 1 82 ? 11.254 0.805 -10.841 1.00 90.50 82 PHE A N 1
ATOM 630 C CA . PHE A 1 82 ? 10.292 0.955 -9.764 1.00 90.50 82 PHE A CA 1
ATOM 631 C C . PH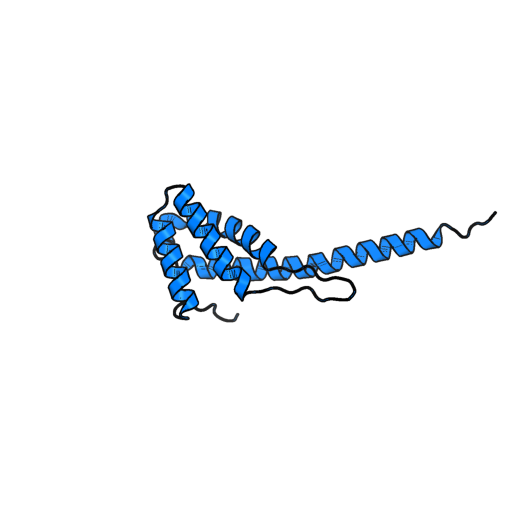E A 1 82 ? 10.977 1.576 -8.543 1.00 90.50 82 PHE A C 1
ATOM 633 O O . PHE A 1 82 ? 12.136 1.262 -8.262 1.00 90.50 82 PHE A O 1
ATOM 640 N N . ASP A 1 83 ? 10.295 2.500 -7.870 1.00 92.25 83 ASP A N 1
ATOM 641 C CA . ASP A 1 83 ? 10.796 3.187 -6.679 1.00 92.25 83 ASP A CA 1
ATOM 642 C C . ASP A 1 83 ? 9.957 2.825 -5.448 1.00 92.25 83 ASP A C 1
ATOM 644 O O . ASP A 1 83 ? 8.920 3.433 -5.178 1.00 92.25 83 ASP A O 1
ATOM 648 N N . GLU A 1 84 ? 10.421 1.830 -4.693 1.00 91.19 84 GLU A N 1
ATOM 649 C CA . GLU A 1 84 ? 9.745 1.346 -3.482 1.00 91.19 84 GLU A CA 1
ATOM 650 C C . GLU A 1 84 ? 9.627 2.424 -2.399 1.00 91.19 84 GLU A C 1
ATOM 652 O O . GLU A 1 84 ? 8.599 2.514 -1.725 1.00 91.19 84 GLU A O 1
ATOM 657 N N . ASN A 1 85 ? 10.629 3.305 -2.292 1.00 91.50 85 ASN A N 1
ATOM 658 C CA . ASN A 1 85 ? 10.632 4.405 -1.324 1.00 91.50 85 ASN A CA 1
ATOM 659 C C . ASN A 1 85 ? 9.543 5.436 -1.629 1.00 91.50 85 ASN A C 1
ATOM 661 O O . ASN A 1 85 ? 9.137 6.189 -0.748 1.00 91.50 85 ASN A O 1
ATOM 665 N N . ARG A 1 86 ? 9.072 5.488 -2.878 1.00 93.75 86 ARG A N 1
ATOM 666 C CA . ARG A 1 86 ? 7.929 6.308 -3.276 1.00 93.75 86 ARG A CA 1
ATOM 667 C C . ARG A 1 86 ? 6.613 5.541 -3.198 1.00 93.75 86 ARG A C 1
ATOM 669 O O . ARG A 1 86 ? 5.593 6.145 -2.883 1.00 93.75 86 ARG A O 1
ATOM 676 N N . TYR A 1 87 ? 6.639 4.245 -3.493 1.00 95.56 87 TYR A N 1
ATOM 677 C CA . TYR A 1 87 ? 5.455 3.396 -3.543 1.00 95.56 87 TYR A CA 1
ATOM 678 C C . TYR A 1 87 ? 4.760 3.279 -2.186 1.00 95.56 87 TYR A C 1
ATOM 680 O O . TYR A 1 87 ? 3.610 3.692 -2.066 1.00 95.56 87 TYR A O 1
ATOM 688 N N . TYR A 1 88 ? 5.445 2.772 -1.158 1.00 95.44 88 TYR A N 1
ATOM 689 C CA . TYR A 1 88 ? 4.802 2.455 0.122 1.00 95.44 88 TYR A CA 1
ATOM 690 C C . TYR A 1 88 ? 4.238 3.682 0.857 1.00 95.44 88 TYR A C 1
ATOM 692 O O . 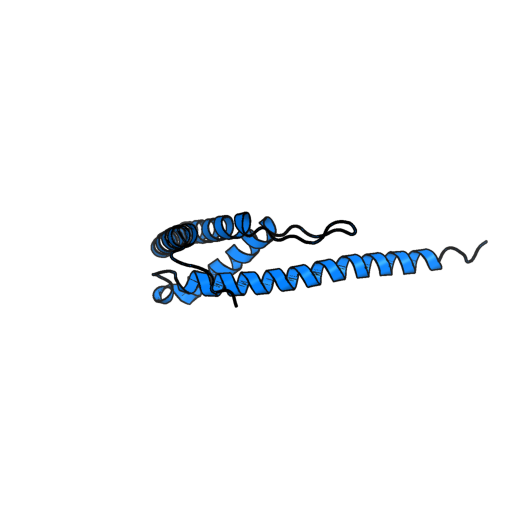TYR A 1 88 ? 3.084 3.625 1.289 1.00 95.44 88 TYR A O 1
ATOM 700 N N . PRO A 1 89 ? 4.957 4.820 0.958 1.00 95.44 89 PRO A N 1
ATOM 701 C CA . PRO A 1 89 ? 4.389 6.015 1.581 1.00 95.44 89 PRO A CA 1
ATOM 702 C C . PRO A 1 89 ? 3.138 6.518 0.859 1.00 95.44 89 PRO A C 1
ATOM 704 O O . PRO A 1 89 ? 2.171 6.927 1.498 1.00 95.44 89 PRO A O 1
ATOM 707 N N . GLU A 1 90 ? 3.137 6.466 -0.473 1.00 96.94 90 GLU A N 1
ATOM 708 C CA . GLU A 1 90 ? 1.996 6.885 -1.280 1.00 96.94 90 GLU A CA 1
ATOM 709 C C . GLU A 1 90 ? 0.818 5.914 -1.160 1.00 96.94 90 GLU A C 1
ATOM 711 O O . GLU A 1 90 ? -0.321 6.353 -1.014 1.00 96.94 90 GLU A O 1
ATOM 716 N N . PHE A 1 91 ? 1.092 4.611 -1.162 1.00 97.69 91 PHE A N 1
ATOM 717 C CA . PHE A 1 91 ? 0.108 3.552 -0.971 1.00 97.69 91 PHE A CA 1
ATOM 718 C C . PHE A 1 91 ? -0.656 3.734 0.347 1.00 97.69 91 PHE A C 1
ATOM 720 O O . PHE A 1 91 ? -1.882 3.871 0.347 1.00 97.69 91 PHE A O 1
ATOM 727 N N . PHE A 1 92 ? 0.063 3.852 1.467 1.00 97.69 92 PHE A N 1
ATOM 728 C CA . PHE A 1 92 ? -0.556 4.066 2.776 1.00 97.69 92 PHE A CA 1
ATOM 729 C C . PHE A 1 92 ? -1.301 5.400 2.866 1.00 97.69 92 PHE A C 1
ATOM 731 O O . PHE A 1 92 ? -2.389 5.464 3.445 1.00 97.69 92 PHE A O 1
ATOM 738 N N . ARG A 1 93 ? -0.750 6.465 2.265 1.00 97.88 93 ARG A N 1
ATOM 739 C CA . ARG A 1 93 ? -1.406 7.777 2.199 1.00 97.88 93 ARG A CA 1
ATOM 740 C C . ARG A 1 93 ? -2.772 7.670 1.517 1.00 97.88 93 ARG A C 1
ATOM 742 O O . ARG A 1 93 ? -3.753 8.144 2.086 1.00 97.88 93 ARG A O 1
ATOM 749 N N . VAL A 1 94 ? -2.842 7.026 0.348 1.00 97.69 94 VAL A N 1
ATOM 750 C CA . VAL A 1 94 ? -4.085 6.876 -0.428 1.00 97.69 94 VAL A CA 1
ATOM 751 C C . VAL A 1 94 ? -5.101 6.003 0.309 1.00 97.69 94 VAL A C 1
ATOM 753 O O . VAL A 1 94 ? -6.261 6.400 0.417 1.00 97.69 94 VAL A O 1
ATOM 756 N N . MET A 1 95 ? -4.684 4.868 0.882 1.00 97.81 95 MET A N 1
ATOM 757 C CA . MET A 1 95 ? -5.582 4.023 1.682 1.00 97.81 95 MET A CA 1
ATOM 758 C C . MET A 1 95 ? -6.206 4.797 2.848 1.00 97.81 95 MET A C 1
ATOM 760 O O . MET A 1 95 ? -7.418 4.747 3.055 1.00 97.81 95 MET A O 1
ATOM 764 N N . ARG A 1 96 ? -5.388 5.544 3.599 1.00 97.88 96 ARG A N 1
ATOM 765 C CA . ARG A 1 96 ? -5.851 6.344 4.739 1.00 97.88 96 ARG A CA 1
ATOM 766 C C . ARG A 1 96 ? -6.810 7.448 4.304 1.00 97.88 96 ARG A C 1
ATOM 768 O O . ARG A 1 96 ? -7.859 7.616 4.916 1.00 97.88 96 ARG A O 1
ATOM 775 N N . GLU A 1 97 ? -6.466 8.199 3.260 1.00 97.56 97 GLU A N 1
ATOM 776 C CA . GLU A 1 97 ? -7.324 9.262 2.721 1.00 97.56 97 GLU A CA 1
ATOM 777 C C . GLU A 1 97 ? -8.669 8.718 2.250 1.00 97.56 97 GLU A C 1
ATOM 779 O O . GLU A 1 97 ? -9.705 9.332 2.514 1.00 97.56 97 GLU A O 1
ATOM 784 N N . ARG A 1 98 ? -8.674 7.544 1.612 1.00 97.19 98 ARG A N 1
ATOM 785 C CA . ARG A 1 98 ? -9.911 6.907 1.175 1.00 97.19 98 ARG A CA 1
ATOM 786 C C . ARG A 1 98 ? -10.757 6.445 2.356 1.00 97.19 98 ARG A C 1
ATOM 788 O O . ARG A 1 98 ? -11.941 6.760 2.400 1.00 97.19 98 ARG A O 1
ATOM 795 N N . ALA A 1 99 ? -10.138 5.805 3.345 1.00 97.44 99 ALA A N 1
ATOM 796 C CA . ALA A 1 99 ? -10.808 5.397 4.575 1.00 97.44 99 ALA A CA 1
ATOM 797 C C . ALA A 1 99 ? -11.436 6.582 5.327 1.00 97.44 99 ALA A C 1
ATOM 799 O O . ALA A 1 99 ? -12.573 6.481 5.777 1.00 97.44 99 ALA A O 1
ATOM 800 N N . ILE A 1 100 ? -10.746 7.724 5.413 1.00 97.50 100 ILE A N 1
ATOM 801 C CA . ILE A 1 100 ? -11.293 8.958 6.003 1.00 97.50 100 ILE A CA 1
ATOM 802 C C . ILE A 1 100 ? -12.473 9.478 5.177 1.00 97.50 100 ILE A C 1
ATOM 804 O O . ILE A 1 100 ? -13.520 9.796 5.735 1.00 97.50 100 ILE A O 1
ATOM 808 N N . THR A 1 101 ? -12.312 9.540 3.854 1.00 97.44 101 THR A N 1
ATOM 809 C CA . THR A 1 101 ? -13.341 10.037 2.926 1.00 97.44 101 THR A CA 1
ATOM 810 C C . THR A 1 101 ? -14.628 9.215 3.009 1.00 97.44 101 THR A C 1
ATOM 812 O O . THR A 1 101 ? -15.720 9.776 3.004 1.00 97.44 101 THR A O 1
ATOM 815 N N . ASP A 1 102 ? -14.504 7.896 3.152 1.00 96.31 102 ASP A N 1
ATOM 816 C CA . ASP A 1 102 ? -15.631 6.966 3.250 1.00 96.31 102 ASP A CA 1
ATOM 817 C C . ASP A 1 102 ? -16.175 6.829 4.695 1.00 96.31 102 ASP A C 1
ATOM 819 O O . ASP A 1 102 ? -17.057 6.010 4.955 1.00 96.31 102 ASP A O 1
ATOM 823 N N . GLY A 1 103 ? -15.645 7.594 5.659 1.00 97.88 103 GLY A N 1
ATOM 824 C CA . GLY A 1 103 ? -16.065 7.578 7.068 1.00 97.88 103 GLY A CA 1
ATOM 825 C C . GLY A 1 103 ? -15.607 6.354 7.876 1.00 97.88 103 GLY A C 1
ATOM 826 O O . GLY A 1 103 ? -16.063 6.142 8.999 1.00 97.88 103 GLY A O 1
ATOM 827 N N . GLN A 1 104 ? -14.690 5.547 7.340 1.00 97.19 104 GLN A N 1
ATOM 828 C CA . GLN A 1 104 ? -14.117 4.355 7.974 1.00 97.19 104 GLN A CA 1
ATOM 829 C C . GLN A 1 104 ? -12.898 4.717 8.841 1.00 97.19 104 GLN A C 1
ATOM 831 O O . GLN A 1 104 ? -11.785 4.232 8.626 1.00 97.19 104 GLN A O 1
ATOM 836 N N . TYR A 1 105 ? -13.095 5.575 9.846 1.00 97.25 105 TYR A N 1
ATOM 837 C CA . TYR A 1 105 ? -12.006 6.112 10.675 1.00 97.25 105 TYR A CA 1
ATOM 838 C C . TYR A 1 105 ? -11.202 5.035 11.424 1.00 97.25 105 TYR A C 1
ATOM 840 O O . TYR A 1 105 ? -9.982 5.148 11.509 1.00 97.25 105 TYR A O 1
ATOM 848 N N . GLU A 1 106 ? -11.847 3.956 11.889 1.00 96.69 106 GLU A N 1
ATOM 849 C CA . GLU A 1 106 ? -11.145 2.818 12.512 1.00 96.69 106 GLU A CA 1
ATOM 850 C C . GLU A 1 106 ? -10.141 2.160 11.548 1.00 96.69 106 GLU A C 1
ATOM 852 O O . GLU A 1 106 ? -9.062 1.731 11.957 1.00 96.69 106 GLU A O 1
ATOM 857 N N . VAL A 1 107 ? -10.489 2.072 10.259 1.00 96.88 107 VAL A N 1
ATOM 858 C CA . VAL A 1 107 ? -9.599 1.530 9.224 1.00 96.88 107 VAL A CA 1
ATOM 859 C C . VAL A 1 107 ? -8.470 2.518 8.945 1.00 96.88 107 VAL A C 1
ATOM 861 O O . VAL A 1 107 ? -7.319 2.102 8.858 1.00 96.88 107 VAL A O 1
ATOM 864 N N . ALA A 1 108 ? -8.764 3.818 8.866 1.00 97.31 108 ALA A N 1
ATOM 865 C CA . ALA A 1 108 ? -7.750 4.853 8.659 1.00 97.31 108 ALA A CA 1
ATOM 866 C C . ALA A 1 108 ? -6.681 4.864 9.768 1.00 97.31 108 ALA A C 1
ATOM 868 O O . ALA A 1 108 ? -5.487 4.968 9.479 1.00 97.31 108 ALA A O 1
ATOM 869 N N . GLU A 1 109 ? -7.096 4.722 11.028 1.00 97.50 109 GLU A N 1
ATOM 870 C CA . GLU A 1 109 ? -6.192 4.601 12.175 1.00 97.50 109 GLU A CA 1
ATOM 871 C C . GLU A 1 109 ? -5.348 3.322 12.081 1.00 97.50 109 GLU A C 1
ATOM 873 O O . GLU A 1 109 ? -4.122 3.379 12.173 1.00 97.50 109 GLU A O 1
ATOM 878 N N . SER A 1 110 ? -5.983 2.180 11.791 1.00 96.81 110 SER A N 1
ATOM 879 C CA . SER A 1 110 ? -5.290 0.898 11.608 1.00 96.81 110 SER A CA 1
ATOM 880 C C . SER A 1 110 ? -4.245 0.946 10.490 1.00 96.81 110 SER A C 1
ATOM 882 O O . SER A 1 110 ? -3.156 0.403 10.653 1.00 96.81 110 SER A O 1
ATOM 884 N N . VAL A 1 111 ? -4.557 1.593 9.365 1.00 96.75 111 VAL A N 1
ATOM 885 C CA . VAL A 1 111 ? -3.628 1.780 8.238 1.00 96.75 111 VAL A CA 1
ATOM 886 C C . VAL A 1 111 ? -2.479 2.709 8.628 1.00 96.75 111 VAL A C 1
ATOM 888 O O . VAL A 1 111 ? -1.340 2.468 8.239 1.00 96.75 111 VAL A O 1
ATOM 891 N N . THR A 1 112 ? -2.750 3.753 9.417 1.00 97.19 112 THR A N 1
ATOM 892 C CA . THR A 1 112 ? -1.711 4.675 9.906 1.00 97.19 112 THR A CA 1
ATOM 893 C C . THR A 1 112 ? -0.705 3.938 10.783 1.00 97.19 112 THR A C 1
ATOM 895 O O . THR A 1 112 ? 0.497 4.036 10.551 1.00 97.19 112 THR A O 1
ATOM 898 N N . LYS A 1 113 ? -1.192 3.126 11.724 1.00 96.69 113 LYS A N 1
ATOM 899 C CA . LYS A 1 113 ? -0.341 2.300 12.581 1.00 96.69 113 LYS A CA 1
ATOM 900 C C . LYS A 1 113 ? 0.463 1.273 11.778 1.00 96.69 113 LYS A C 1
ATOM 902 O O . LYS A 1 113 ? 1.659 1.131 12.005 1.00 96.69 113 LYS A O 1
ATOM 907 N N . LEU A 1 114 ? -0.158 0.618 10.793 1.00 95.81 114 LEU A N 1
ATOM 908 C CA . LEU A 1 114 ? 0.552 -0.293 9.891 1.00 95.81 114 LEU A CA 1
ATOM 909 C C . LEU A 1 114 ? 1.680 0.424 9.130 1.00 95.81 114 LEU A C 1
ATOM 911 O O . LEU A 1 114 ? 2.772 -0.124 9.002 1.00 95.81 114 LEU A O 1
ATOM 915 N N . ALA A 1 115 ? 1.447 1.650 8.657 1.00 95.44 115 ALA A N 1
ATOM 916 C CA . ALA A 1 115 ? 2.466 2.440 7.972 1.00 95.44 115 ALA A CA 1
ATOM 917 C C . ALA A 1 115 ? 3.660 2.774 8.887 1.00 95.44 115 ALA A C 1
ATOM 919 O O . ALA A 1 115 ? 4.808 2.708 8.449 1.00 95.44 115 ALA A O 1
ATOM 920 N N . GLU A 1 116 ? 3.407 3.095 10.158 1.00 96.00 116 GLU A N 1
ATOM 921 C CA . GLU A 1 116 ? 4.447 3.330 11.169 1.00 96.00 116 GLU A CA 1
ATOM 922 C C . GLU A 1 116 ? 5.220 2.048 11.510 1.00 96.00 116 GLU A C 1
ATOM 924 O O . GLU A 1 116 ? 6.454 2.050 11.570 1.00 96.00 116 GLU A O 1
ATOM 929 N N . ASP A 1 117 ? 4.516 0.932 11.695 1.00 94.38 117 ASP A N 1
ATOM 930 C CA . ASP A 1 117 ? 5.129 -0.363 11.984 1.00 94.38 117 ASP A CA 1
ATOM 931 C C . ASP A 1 117 ? 5.959 -0.872 10.790 1.00 94.38 117 ASP A C 1
ATOM 933 O O . ASP A 1 117 ? 7.030 -1.451 10.986 1.00 94.38 117 ASP A O 1
ATOM 937 N N . PHE A 1 118 ? 5.535 -0.586 9.556 1.00 93.19 118 PHE A N 1
ATOM 938 C CA . PHE A 1 118 ? 6.320 -0.840 8.348 1.00 93.19 118 PHE A CA 1
ATOM 939 C C . PHE A 1 118 ? 7.563 0.059 8.271 1.00 93.19 118 PHE A C 1
ATOM 941 O O . PHE A 1 118 ? 8.671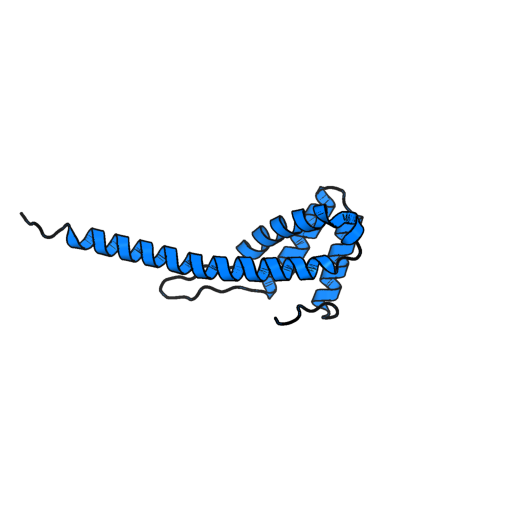 -0.430 8.065 1.00 93.19 118 PHE A O 1
ATOM 948 N N . ALA A 1 119 ? 7.416 1.367 8.507 1.00 91.62 119 ALA A N 1
ATOM 949 C CA . ALA A 1 119 ? 8.532 2.318 8.478 1.00 91.62 119 ALA A CA 1
ATOM 950 C C . ALA A 1 119 ? 9.597 2.029 9.552 1.00 91.62 119 ALA A C 1
ATOM 952 O O . ALA A 1 119 ? 10.777 2.310 9.351 1.00 91.62 119 ALA A O 1
ATOM 953 N N . THR A 1 120 ? 9.189 1.456 10.686 1.00 93.12 120 THR A N 1
ATOM 954 C CA . THR A 1 120 ? 10.087 1.041 11.776 1.00 93.12 120 THR A CA 1
ATOM 955 C C . THR A 1 120 ? 10.624 -0.385 11.622 1.00 93.12 120 THR A C 1
ATOM 957 O O . THR A 1 120 ? 11.429 -0.819 12.444 1.00 93.12 120 THR A O 1
ATOM 960 N N . GLY A 1 121 ? 10.212 -1.118 10.580 1.00 89.50 121 GLY A N 1
ATOM 961 C CA . GLY A 1 121 ? 10.658 -2.486 10.307 1.00 89.50 121 GLY A CA 1
ATOM 962 C C . GLY A 1 121 ? 10.081 -3.548 11.248 1.00 89.50 121 GLY A C 1
ATOM 963 O O . GLY A 1 121 ? 10.583 -4.669 11.278 1.00 89.50 121 GLY A O 1
ATOM 964 N N . LYS A 1 122 ? 9.036 -3.232 12.023 1.00 87.12 122 LYS A N 1
ATOM 965 C CA . LYS A 1 122 ? 8.306 -4.232 12.822 1.00 87.12 122 LYS A CA 1
ATOM 966 C C . LYS A 1 122 ? 7.462 -5.146 11.942 1.00 87.12 122 LYS A C 1
ATOM 968 O O . LYS A 1 122 ? 7.321 -6.327 12.242 1.00 87.12 122 LYS A O 1
ATOM 973 N N . VAL A 1 123 ? 6.910 -4.590 10.866 1.00 87.56 123 VAL A N 1
ATOM 974 C CA . VAL A 1 123 ? 6.298 -5.345 9.775 1.00 87.56 123 VAL A CA 1
ATOM 975 C C . VAL A 1 123 ? 7.258 -5.273 8.599 1.00 87.56 123 VAL A C 1
ATOM 977 O O . VAL A 1 123 ? 7.614 -4.188 8.145 1.00 87.56 123 VAL A O 1
ATOM 980 N N . THR A 1 124 ? 7.704 -6.429 8.124 1.00 83.19 124 THR A N 1
ATOM 981 C CA . THR A 1 124 ? 8.577 -6.535 6.954 1.00 83.19 124 THR A CA 1
ATOM 982 C C . THR A 1 124 ? 7.922 -7.434 5.927 1.00 83.19 124 THR A C 1
ATOM 984 O O . THR A 1 124 ? 7.214 -8.381 6.269 1.00 83.19 124 THR A O 1
ATOM 987 N N . LEU A 1 125 ? 8.154 -7.125 4.657 1.00 77.62 125 LEU A N 1
ATOM 988 C CA . LEU A 1 125 ? 7.784 -8.024 3.577 1.00 77.62 125 LEU A CA 1
ATOM 989 C C . LEU A 1 125 ? 8.749 -9.200 3.642 1.00 77.62 125 LEU A C 1
ATOM 991 O O . LEU A 1 125 ? 9.965 -9.010 3.581 1.00 77.62 125 LEU A O 1
ATOM 995 N N . VAL A 1 126 ? 8.216 -10.408 3.815 1.00 58.94 126 VAL A N 1
ATOM 996 C CA . VAL A 1 126 ? 9.040 -11.611 3.727 1.00 58.94 126 VAL A CA 1
ATOM 997 C C . VAL A 1 126 ? 9.590 -11.662 2.299 1.00 58.94 126 VAL A C 1
ATOM 999 O O . VAL A 1 126 ? 8.791 -11.612 1.361 1.00 58.94 126 VAL A O 1
ATOM 1002 N N . PRO A 1 127 ? 10.918 -11.727 2.095 1.00 49.16 127 PRO A N 1
ATOM 1003 C CA . PRO A 1 127 ? 11.454 -11.953 0.764 1.00 49.16 127 PRO A CA 1
ATOM 1004 C C . PRO A 1 127 ? 10.992 -13.342 0.312 1.00 49.16 127 PRO A C 1
ATOM 1006 O O . PRO A 1 127 ? 11.382 -14.346 0.911 1.00 49.16 127 PRO A O 1
ATOM 1009 N N . GLY A 1 128 ? 10.100 -13.373 -0.680 1.00 43.31 128 GLY A N 1
ATOM 1010 C CA . GLY A 1 128 ? 9.729 -14.595 -1.396 1.00 43.31 128 GLY A CA 1
ATOM 1011 C C . GLY A 1 128 ? 10.881 -15.149 -2.220 1.00 43.31 128 GLY A C 1
ATOM 1012 O O . GLY A 1 128 ? 11.738 -14.346 -2.662 1.00 43.31 128 GLY A O 1
#

Foldseek 3Di:
DPPPPPVPVVVVVVVVVVQVVVLVVVLVVVLVVVLVLLLVLLCQQPCCVVCVVVSNVQLNVLSVVLSVVQWDGAGPPGHIGGHPVSRLVSSLVSSLVVCVVVVVNSRNVSSVVSSVCVVVVVDDRDDD